Protein AF-A0A355PVW1-F1 (afdb_monomer_lite)

Sequence (83 aa):
MDAKEQIEQLAADFEKSRKILIALGDKNRQHMILEMMKMGNCSGVRVNEITEKTHLSRPTVSHHLQILKDAGVLKVSREGTKK

Secondary structure (DSSP, 8-state):
--HHHHHHHHHHHHHHHHHHHHHHT-HHHHHHHHHHHHT--TT---HHHHHHHSSS-HHHHHHHHHHHHHTTS----------

Radius of gyration: 16.75 Å; chains: 1; bounding box: 39×26×51 Å

Foldseek 3Di:
DDPVVVVVVVVVVVVLLPLVCVLCPDPQSVVLVVVQVVVVDPVDDDLVRSVVVGVDDSVRSVVSVVSCVVSVNDDDDDDDDDD

pLDDT: mean 90.1, std 9.75, range [43.34, 97.88]

Structure (mmCIF, N/CA/C/O backbone):
data_AF-A0A355PVW1-F1
#
_entry.id   AF-A0A355PVW1-F1
#
loop_
_atom_site.group_PDB
_atom_site.id
_atom_site.type_symbol
_atom_site.label_atom_id
_atom_site.label_alt_id
_atom_site.label_comp_id
_atom_site.label_asym_id
_atom_site.label_entity_id
_atom_site.label_seq_id
_atom_site.pdbx_PDB_ins_code
_atom_site.Cartn_x
_atom_site.Cartn_y
_atom_site.Cartn_z
_atom_site.occupancy
_atom_site.B_iso_or_equiv
_atom_site.auth_seq_id
_atom_site.auth_comp_id
_atom_site.auth_asym_id
_atom_site.auth_atom_id
_atom_site.pdbx_PDB_model_num
ATOM 1 N N . MET A 1 1 ? -22.958 15.721 17.742 1.00 68.44 1 MET A N 1
ATOM 2 C CA . MET A 1 1 ? -22.482 14.338 17.904 1.00 68.44 1 MET A CA 1
ATOM 3 C C . MET A 1 1 ? -22.032 14.179 19.335 1.00 68.44 1 MET A C 1
ATOM 5 O O . MET A 1 1 ? -21.347 15.065 19.838 1.00 68.44 1 MET A O 1
ATOM 9 N N . ASP A 1 2 ? -22.488 13.117 19.983 1.00 91.50 2 ASP A N 1
ATOM 10 C CA . ASP A 1 2 ? -22.041 12.736 21.325 1.00 91.50 2 ASP A CA 1
ATOM 11 C C . ASP A 1 2 ? -20.558 12.310 21.282 1.00 91.50 2 ASP A C 1
ATOM 13 O O . ASP A 1 2 ? -20.086 11.807 20.261 1.00 91.50 2 ASP A O 1
ATOM 17 N N . ALA A 1 3 ? -19.802 12.501 22.366 1.00 93.62 3 ALA A N 1
ATOM 18 C CA . ALA A 1 3 ? -18.385 12.118 22.418 1.00 93.62 3 ALA A CA 1
ATOM 19 C C . ALA A 1 3 ? -18.202 10.612 22.159 1.00 93.62 3 ALA A C 1
ATOM 21 O O . ALA A 1 3 ? -17.242 10.194 21.512 1.00 93.62 3 ALA A O 1
ATOM 22 N N . LYS A 1 4 ? -19.167 9.798 22.603 1.00 95.25 4 LYS A N 1
ATOM 23 C CA . LYS A 1 4 ? -19.211 8.363 22.319 1.00 95.25 4 LYS A CA 1
ATOM 24 C C . LYS A 1 4 ? -19.354 8.076 20.821 1.00 95.25 4 LYS A C 1
ATOM 26 O O . LYS A 1 4 ? -18.600 7.274 20.281 1.00 95.25 4 LYS A O 1
ATOM 31 N N . G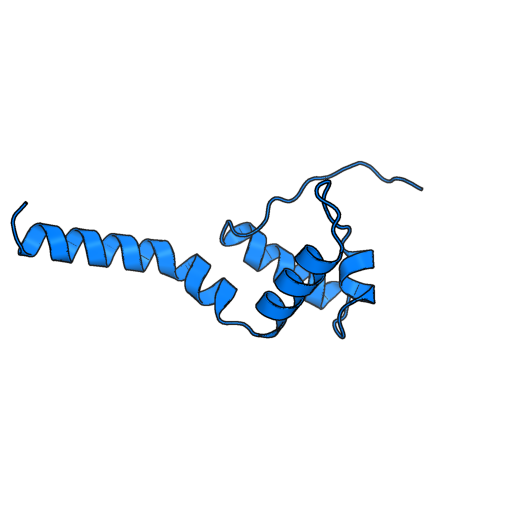LU A 1 5 ? -20.262 8.778 20.150 1.00 96.06 5 GLU A N 1
ATOM 32 C CA . GLU A 1 5 ? -20.504 8.654 18.707 1.00 96.06 5 GLU A CA 1
ATOM 33 C C . GLU A 1 5 ? -19.256 9.035 17.891 1.00 96.06 5 GLU A C 1
ATOM 35 O O . GLU A 1 5 ? -18.910 8.371 16.916 1.00 96.06 5 GLU A O 1
ATOM 40 N N . GLN A 1 6 ? -18.521 10.067 18.323 1.00 96.69 6 GLN A N 1
ATOM 41 C CA . GLN A 1 6 ? -17.255 10.455 17.694 1.00 96.69 6 GLN A CA 1
ATOM 42 C C . GLN A 1 6 ? -16.171 9.377 17.836 1.00 96.69 6 GLN A C 1
ATOM 44 O O . GLN A 1 6 ? -15.444 9.113 16.878 1.00 96.69 6 GLN A O 1
ATOM 49 N N . ILE A 1 7 ? -16.062 8.748 19.011 1.00 97.44 7 ILE A N 1
ATOM 50 C CA . ILE A 1 7 ? -15.092 7.670 19.256 1.00 97.44 7 ILE A CA 1
ATOM 51 C C . ILE A 1 7 ? -15.428 6.435 18.411 1.00 97.44 7 ILE A C 1
ATOM 53 O O . ILE A 1 7 ? -14.529 5.846 17.811 1.00 97.44 7 ILE A O 1
ATOM 57 N N . GLU A 1 8 ? -16.707 6.062 18.320 1.00 97.50 8 GLU A N 1
ATOM 58 C CA . GLU A 1 8 ? -17.163 4.932 17.499 1.00 97.50 8 GLU A CA 1
ATOM 59 C C . GLU A 1 8 ? -16.885 5.167 16.009 1.00 97.50 8 GLU A C 1
ATOM 61 O O . GLU A 1 8 ? -16.350 4.287 15.329 1.00 97.50 8 GLU A O 1
ATOM 66 N N . GLN A 1 9 ? -17.158 6.377 15.512 1.00 97.31 9 GLN A N 1
ATOM 67 C CA . GLN A 1 9 ? -16.855 6.745 14.130 1.00 97.31 9 GLN A CA 1
ATOM 68 C C . GLN A 1 9 ? -15.347 6.694 13.847 1.00 97.31 9 GLN A C 1
ATOM 70 O O . GLN A 1 9 ? -14.924 6.125 12.839 1.00 97.31 9 GLN A O 1
ATOM 75 N N . LEU A 1 10 ? -14.525 7.231 14.755 1.00 97.06 10 LEU A N 1
ATOM 76 C CA . LEU A 1 10 ? -13.070 7.200 14.616 1.00 97.06 10 LEU A CA 1
ATOM 77 C C . LEU A 1 10 ? -12.527 5.764 14.602 1.00 97.06 10 LEU A C 1
ATOM 79 O O . LEU A 1 10 ? -11.666 5.448 13.780 1.00 97.06 10 LEU A O 1
ATOM 83 N N . ALA A 1 11 ? -13.030 4.890 15.478 1.00 97.81 11 ALA A N 1
ATOM 84 C CA . ALA A 1 11 ? -12.644 3.481 15.504 1.00 97.81 11 ALA A CA 1
ATOM 85 C C . ALA A 1 11 ? -12.979 2.789 14.173 1.00 97.81 11 ALA A C 1
ATOM 87 O O . ALA A 1 11 ? -12.117 2.129 13.587 1.00 97.81 11 ALA A O 1
ATOM 88 N N . ALA A 1 12 ? -14.185 3.014 13.644 1.00 97.88 12 ALA A N 1
ATOM 89 C CA . ALA A 1 12 ? -14.599 2.467 12.356 1.00 97.88 12 ALA A CA 1
ATOM 90 C C . ALA A 1 12 ? -13.721 2.972 11.197 1.00 97.88 12 ALA A C 1
ATOM 92 O O . ALA A 1 12 ? -13.354 2.203 10.307 1.00 97.88 12 ALA A O 1
ATOM 93 N N . ASP A 1 13 ? -13.351 4.253 11.190 1.00 97.19 13 ASP A N 1
ATOM 94 C CA . ASP A 1 13 ? -12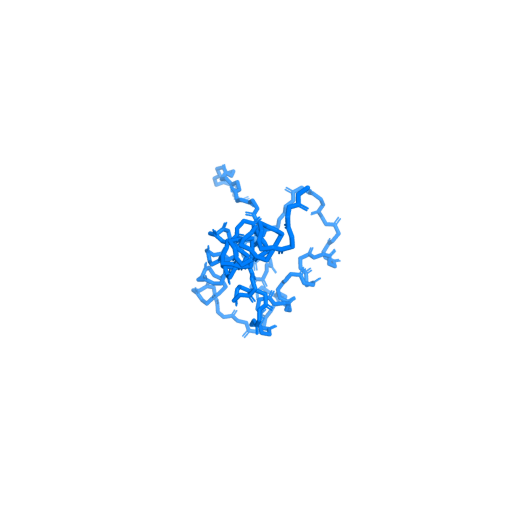.496 4.818 10.142 1.00 97.19 13 ASP A CA 1
ATOM 95 C C . ASP A 1 13 ? -11.044 4.336 10.249 1.00 97.19 13 ASP A C 1
ATOM 97 O O . ASP A 1 13 ? -10.392 4.084 9.227 1.00 97.19 13 ASP A O 1
ATOM 101 N N . PHE A 1 14 ? -10.551 4.110 11.467 1.00 97.06 14 PHE A N 1
ATOM 102 C CA . PHE A 1 14 ? -9.251 3.487 11.690 1.00 97.06 14 PHE A CA 1
ATOM 103 C C . PHE A 1 14 ? -9.224 2.035 11.192 1.00 97.06 14 PHE A C 1
ATOM 105 O O . PHE A 1 14 ? -8.296 1.643 10.478 1.00 97.06 14 PHE A O 1
ATOM 112 N N . GLU A 1 15 ? -10.265 1.249 11.480 1.00 96.94 15 GLU A N 1
ATOM 113 C CA . GLU A 1 15 ? -10.398 -0.119 10.968 1.00 96.94 15 GLU A CA 1
ATOM 114 C C . GLU A 1 15 ? -10.430 -0.159 9.436 1.00 96.94 15 GLU A C 1
ATOM 116 O O . GLU A 1 15 ? -9.695 -0.943 8.827 1.00 96.94 15 GLU A O 1
ATOM 121 N N . LYS A 1 16 ? -11.194 0.737 8.794 1.00 95.88 16 LYS A N 1
ATOM 122 C CA . LYS A 1 16 ? -11.205 0.882 7.325 1.00 95.88 16 LYS A CA 1
ATOM 123 C C . LYS A 1 16 ? -9.824 1.250 6.775 1.00 95.88 16 LYS A C 1
ATOM 125 O O . LYS A 1 16 ? -9.430 0.771 5.711 1.00 95.88 16 LYS A O 1
ATOM 130 N N . SER A 1 17 ? -9.063 2.057 7.513 1.00 96.38 17 SER A N 1
ATOM 131 C CA . SER A 1 17 ? -7.720 2.504 7.124 1.00 96.38 17 SER A CA 1
ATOM 132 C C . SER A 1 17 ? -6.637 1.438 7.322 1.00 96.38 17 SER A C 1
ATOM 134 O O . SER A 1 17 ? -5.546 1.549 6.761 1.00 96.38 17 SER A O 1
ATOM 136 N N . ARG A 1 18 ? -6.909 0.352 8.057 1.00 96.31 18 ARG A N 1
ATOM 137 C CA . ARG A 1 18 ? -5.921 -0.699 8.351 1.00 96.31 18 ARG A CA 1
ATOM 138 C C . ARG A 1 18 ? -5.248 -1.254 7.093 1.00 96.31 18 ARG A C 1
ATOM 140 O O . ARG A 1 18 ? -4.042 -1.495 7.098 1.00 96.31 18 ARG A O 1
ATOM 147 N N . LYS A 1 19 ? -6.001 -1.432 6.001 1.00 94.62 19 LYS A N 1
ATOM 148 C CA . LYS A 1 19 ? -5.471 -1.986 4.744 1.00 94.62 19 LYS A CA 1
ATOM 149 C C . LYS A 1 19 ? -4.406 -1.081 4.118 1.00 94.62 19 LYS A C 1
ATOM 151 O O . LYS A 1 19 ? -3.343 -1.574 3.742 1.00 94.62 19 LYS A O 1
ATOM 156 N N . ILE A 1 20 ? -4.665 0.229 4.051 1.00 96.75 20 ILE A N 1
ATOM 157 C CA . ILE A 1 20 ? -3.697 1.198 3.524 1.00 96.75 20 ILE A CA 1
ATOM 158 C C . ILE A 1 20 ? -2.508 1.364 4.472 1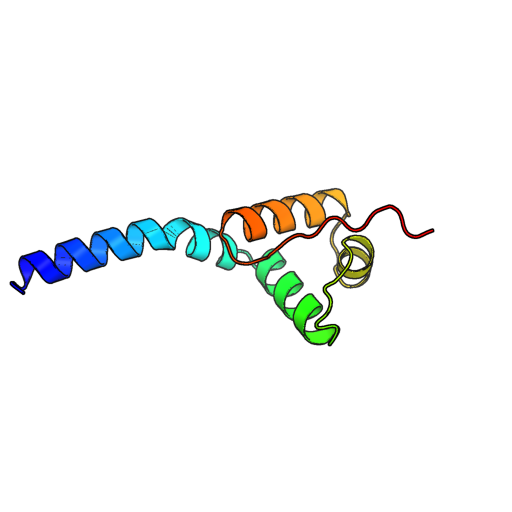.00 96.75 20 ILE A C 1
ATOM 160 O O . ILE A 1 20 ? -1.372 1.370 4.008 1.00 96.75 20 ILE A O 1
ATOM 164 N N . LEU A 1 21 ? -2.729 1.383 5.789 1.00 96.94 21 LEU A N 1
ATOM 165 C CA . LEU A 1 21 ? -1.649 1.488 6.776 1.00 96.94 21 LEU A CA 1
ATOM 166 C C . LEU A 1 21 ? -0.678 0.298 6.699 1.00 96.94 21 LEU A C 1
ATOM 168 O O . LEU A 1 21 ? 0.533 0.494 6.664 1.00 96.94 21 LEU A O 1
ATOM 172 N N . ILE A 1 22 ? -1.187 -0.935 6.586 1.00 97.06 22 ILE A N 1
ATOM 173 C CA . ILE A 1 22 ? -0.351 -2.138 6.417 1.00 97.06 22 ILE A CA 1
ATOM 174 C C . ILE A 1 22 ? 0.399 -2.105 5.079 1.00 97.06 22 ILE A C 1
ATOM 176 O O . ILE A 1 22 ? 1.582 -2.450 5.010 1.00 97.06 22 ILE A O 1
ATOM 180 N N . ALA A 1 23 ? -0.269 -1.690 4.001 1.00 96.94 23 ALA A N 1
ATOM 181 C CA . ALA A 1 23 ? 0.369 -1.570 2.697 1.00 96.94 23 ALA A CA 1
ATOM 182 C C . ALA A 1 23 ? 1.501 -0.529 2.724 1.00 96.94 23 ALA A C 1
ATOM 184 O O . ALA A 1 23 ? 2.595 -0.800 2.232 1.00 96.94 23 ALA A O 1
ATOM 185 N N . LEU A 1 24 ? 1.289 0.619 3.362 1.00 96.81 24 LEU A N 1
ATOM 186 C CA . LEU A 1 24 ? 2.302 1.663 3.480 1.00 96.81 24 LEU A CA 1
ATOM 187 C C . LEU A 1 24 ? 3.387 1.343 4.515 1.00 96.81 24 LEU A C 1
ATOM 189 O O . LEU A 1 24 ? 4.467 1.900 4.407 1.00 96.81 24 LEU A O 1
ATOM 193 N N . GLY A 1 25 ? 3.166 0.434 5.467 1.00 97.06 25 GLY A N 1
ATOM 194 C CA . GLY A 1 25 ? 4.156 0.065 6.492 1.00 97.06 25 GLY A CA 1
ATOM 195 C C . GLY A 1 25 ? 5.362 -0.751 6.000 1.00 97.06 25 GLY A C 1
ATOM 196 O O . GLY A 1 25 ? 6.273 -1.021 6.776 1.00 97.06 25 GLY A O 1
ATOM 197 N N . ASP A 1 26 ? 5.396 -1.158 4.729 1.00 97.12 26 ASP A N 1
ATOM 198 C CA . ASP A 1 26 ? 6.501 -1.936 4.156 1.00 97.12 26 ASP A CA 1
ATOM 199 C C . ASP A 1 26 ? 7.491 -1.041 3.405 1.00 97.12 26 ASP A C 1
ATOM 201 O O . ASP A 1 26 ? 7.133 -0.332 2.460 1.00 97.12 26 ASP A O 1
ATOM 205 N N . LYS A 1 27 ? 8.764 -1.115 3.802 1.00 95.62 27 LYS A N 1
ATOM 206 C CA . LYS A 1 27 ? 9.842 -0.285 3.246 1.00 95.62 27 LYS A CA 1
ATOM 207 C C . LYS A 1 27 ? 10.046 -0.470 1.740 1.00 95.62 27 LYS A C 1
ATOM 209 O O . LYS A 1 27 ? 10.372 0.491 1.049 1.00 95.62 27 LYS A O 1
ATOM 214 N N . ASN A 1 28 ? 9.843 -1.682 1.217 1.00 94.50 28 ASN A N 1
ATOM 215 C CA . ASN A 1 28 ? 10.033 -1.956 -0.205 1.00 94.50 28 ASN A CA 1
ATOM 216 C C . ASN A 1 28 ? 8.908 -1.300 -1.009 1.00 94.50 28 ASN A C 1
ATOM 218 O O . ASN A 1 28 ? 9.175 -0.659 -2.023 1.00 94.50 28 ASN A O 1
ATOM 222 N N . ARG A 1 29 ? 7.660 -1.389 -0.528 1.00 95.88 29 ARG A N 1
ATOM 223 C CA . ARG A 1 29 ? 6.498 -0.694 -1.103 1.00 95.88 29 ARG A CA 1
ATOM 224 C C . ARG A 1 29 ? 6.677 0.819 -1.093 1.00 95.88 29 ARG A C 1
ATOM 226 O O . ARG A 1 29 ? 6.451 1.440 -2.126 1.00 95.88 29 ARG A O 1
ATOM 233 N N . GLN A 1 30 ? 7.140 1.397 0.014 1.00 95.75 30 GLN A N 1
ATOM 234 C CA . GLN A 1 30 ? 7.460 2.827 0.076 1.00 95.75 30 GLN A CA 1
ATOM 235 C C . GLN A 1 30 ? 8.530 3.216 -0.952 1.00 95.75 30 GLN A C 1
ATOM 237 O O . GLN A 1 30 ? 8.345 4.175 -1.698 1.00 95.75 30 GLN A O 1
ATOM 242 N N . HIS A 1 31 ? 9.617 2.445 -1.038 1.00 93.62 31 HIS A N 1
ATOM 243 C CA . HIS A 1 31 ? 10.677 2.686 -2.012 1.00 93.62 31 HIS A CA 1
ATOM 244 C C . HIS A 1 31 ? 10.160 2.614 -3.457 1.00 93.62 31 HIS A C 1
ATOM 246 O O . HIS A 1 31 ? 10.408 3.532 -4.230 1.00 93.62 31 HIS A O 1
ATOM 252 N N . MET A 1 32 ? 9.361 1.598 -3.807 1.00 93.25 32 MET A N 1
ATOM 253 C CA . MET A 1 32 ? 8.728 1.507 -5.131 1.00 93.25 32 MET A CA 1
ATOM 254 C C . MET A 1 32 ? 7.853 2.720 -5.449 1.00 93.25 32 MET A C 1
ATOM 256 O O . MET A 1 32 ? 7.912 3.227 -6.565 1.00 93.25 32 MET A O 1
ATOM 260 N N . ILE A 1 33 ? 7.049 3.193 -4.491 1.00 92.94 33 ILE A N 1
ATOM 261 C CA . ILE A 1 33 ? 6.213 4.388 -4.675 1.00 92.94 33 ILE A CA 1
ATOM 262 C C . ILE A 1 33 ? 7.085 5.608 -4.983 1.00 92.94 33 ILE A C 1
ATOM 264 O O . ILE A 1 33 ? 6.797 6.336 -5.932 1.00 92.94 33 ILE A O 1
ATOM 268 N N . LEU A 1 34 ? 8.174 5.800 -4.236 1.00 92.75 34 LEU A N 1
ATOM 269 C CA . LEU A 1 34 ? 9.115 6.895 -4.471 1.00 92.75 34 LEU A CA 1
ATOM 270 C C . LEU A 1 34 ? 9.784 6.798 -5.846 1.00 92.75 34 LEU A C 1
ATOM 272 O O . LEU A 1 34 ? 9.866 7.804 -6.546 1.00 92.75 34 LEU A O 1
ATOM 276 N N . GLU A 1 35 ? 10.230 5.612 -6.261 1.00 92.12 35 GLU A N 1
ATOM 277 C CA . GLU A 1 35 ? 10.834 5.434 -7.586 1.00 92.12 35 GLU A CA 1
ATOM 278 C C . GLU A 1 35 ? 9.825 5.697 -8.711 1.00 92.12 35 GLU A C 1
ATOM 280 O O . GLU A 1 35 ? 10.149 6.408 -9.661 1.00 92.12 35 GLU A O 1
ATOM 285 N N . MET A 1 36 ? 8.573 5.242 -8.572 1.00 90.38 36 MET A N 1
ATOM 286 C CA . MET A 1 36 ? 7.503 5.568 -9.525 1.00 90.38 36 MET A CA 1
ATOM 287 C C . MET A 1 36 ? 7.244 7.080 -9.616 1.00 90.38 36 MET A C 1
ATOM 289 O O . MET A 1 36 ? 7.055 7.595 -10.715 1.00 90.38 36 MET A O 1
ATOM 293 N N . MET A 1 37 ? 7.273 7.808 -8.493 1.00 90.44 37 MET A N 1
ATOM 294 C CA . M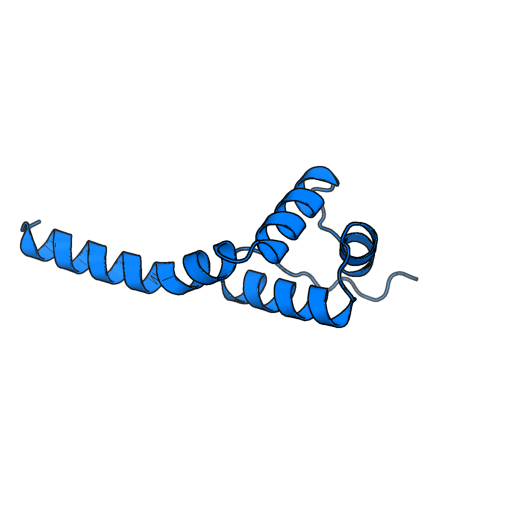ET A 1 37 ? 7.133 9.273 -8.490 1.00 90.44 37 MET A CA 1
ATOM 295 C C . MET A 1 37 ? 8.307 9.967 -9.196 1.00 90.44 37 MET A C 1
ATOM 297 O O . MET A 1 37 ? 8.097 10.902 -9.967 1.00 90.44 37 MET A O 1
ATOM 301 N N . LYS A 1 38 ? 9.542 9.496 -8.977 1.00 90.38 38 LYS A N 1
ATOM 302 C CA . LYS A 1 38 ? 10.756 10.063 -9.593 1.00 90.38 38 LYS A CA 1
ATOM 303 C C . LYS A 1 38 ? 10.842 9.845 -11.100 1.00 90.38 38 LYS A C 1
ATOM 305 O O . LYS A 1 38 ? 11.498 10.627 -11.779 1.00 90.38 38 LYS A O 1
ATOM 310 N N . MET A 1 39 ? 10.193 8.810 -11.634 1.00 87.69 39 MET A N 1
ATOM 311 C CA . MET A 1 39 ? 10.160 8.560 -13.079 1.00 87.69 39 MET A CA 1
ATOM 312 C C . MET A 1 39 ? 9.443 9.670 -13.861 1.00 87.69 39 MET A C 1
ATOM 314 O O . MET A 1 39 ? 9.603 9.743 -15.075 1.00 87.69 39 MET A O 1
ATOM 318 N N . GLY A 1 40 ? 8.657 10.530 -13.196 1.00 77.19 40 GLY A N 1
ATOM 319 C CA . GLY A 1 40 ? 8.064 11.727 -13.803 1.00 77.19 40 GLY A CA 1
ATOM 320 C C . GLY A 1 40 ? 7.020 11.449 -14.889 1.00 77.19 40 GLY A C 1
ATOM 321 O O . GLY A 1 40 ? 6.544 12.381 -15.533 1.00 77.19 40 GLY A O 1
ATOM 322 N N . ASN A 1 41 ? 6.646 10.183 -15.104 1.00 75.44 41 ASN A N 1
ATOM 323 C CA . ASN A 1 41 ? 5.668 9.798 -16.110 1.00 75.44 41 ASN A CA 1
ATOM 324 C C . ASN A 1 41 ? 4.257 9.730 -15.508 1.00 75.44 41 ASN A C 1
ATOM 326 O O . ASN A 1 41 ? 3.866 8.740 -14.889 1.00 75.44 41 ASN A O 1
ATOM 330 N N . CYS A 1 42 ? 3.456 10.768 -15.749 1.00 70.12 42 CYS A N 1
ATOM 331 C CA . CYS A 1 42 ? 2.061 10.821 -15.304 1.00 70.12 42 CYS A CA 1
ATOM 332 C C . CYS A 1 42 ? 1.123 9.866 -16.071 1.00 70.12 42 CYS A C 1
ATOM 334 O O . CYS A 1 42 ? -0.029 9.711 -15.671 1.00 70.12 42 CYS A O 1
ATOM 336 N N . SER A 1 43 ? 1.586 9.220 -17.151 1.00 79.06 43 SER A N 1
ATOM 337 C CA . SER A 1 43 ? 0.786 8.246 -17.919 1.00 79.06 43 SER A CA 1
ATOM 338 C C . SER A 1 43 ? 0.830 6.817 -17.357 1.00 79.06 43 SER A C 1
ATOM 340 O O . SER A 1 43 ? 0.143 5.932 -17.863 1.00 79.06 43 SER A O 1
ATOM 342 N N . GLY A 1 44 ? 1.583 6.598 -16.275 1.00 81.81 44 GLY A N 1
ATOM 343 C CA . GLY A 1 44 ? 1.771 5.292 -15.649 1.00 81.81 44 GLY A CA 1
ATOM 344 C C . GLY A 1 44 ? 3.140 4.686 -15.956 1.00 81.81 44 GLY A C 1
ATOM 345 O O . GLY A 1 44 ? 3.865 5.138 -16.837 1.00 81.81 44 GLY A O 1
ATOM 346 N N . VAL A 1 45 ? 3.502 3.658 -15.189 1.00 87.56 45 VAL A N 1
ATOM 347 C CA . VAL A 1 45 ? 4.819 3.009 -15.240 1.00 87.56 45 VAL A CA 1
ATOM 348 C C . VAL A 1 45 ? 4.632 1.510 -15.451 1.00 87.56 45 VAL A C 1
ATOM 350 O O . VAL A 1 45 ? 3.776 0.888 -14.813 1.00 87.56 45 VAL A O 1
ATOM 353 N N . ARG A 1 46 ? 5.430 0.898 -16.332 1.00 89.25 46 ARG A N 1
ATOM 354 C CA . ARG A 1 46 ? 5.390 -0.551 -16.555 1.00 89.25 46 ARG A CA 1
ATOM 355 C C . ARG A 1 46 ? 6.126 -1.300 -15.452 1.00 89.25 46 ARG A C 1
ATOM 357 O O . ARG A 1 46 ? 7.162 -0.875 -14.958 1.00 89.25 46 ARG A O 1
ATOM 364 N N . VAL A 1 47 ? 5.652 -2.510 -15.156 1.00 88.81 47 VAL A N 1
ATOM 365 C CA . VAL A 1 47 ? 6.268 -3.400 -14.153 1.00 88.81 47 VAL A CA 1
ATOM 366 C C . VAL A 1 47 ? 7.757 -3.645 -14.425 1.00 88.81 47 VAL A C 1
ATOM 368 O O . VAL A 1 47 ? 8.542 -3.728 -13.484 1.00 88.81 47 VAL A O 1
ATOM 371 N N . ASN A 1 48 ? 8.163 -3.735 -15.695 1.00 88.25 48 ASN A N 1
ATOM 372 C CA . ASN A 1 48 ? 9.569 -3.937 -16.061 1.00 88.25 48 ASN A CA 1
ATOM 373 C C . ASN A 1 48 ? 10.436 -2.736 -15.671 1.00 88.25 48 ASN A C 1
ATOM 375 O O . ASN A 1 48 ? 11.467 -2.930 -15.042 1.00 88.25 48 ASN A O 1
ATOM 379 N N . GLU A 1 49 ? 9.969 -1.517 -15.942 1.00 89.31 49 GLU A N 1
ATOM 380 C CA . GLU A 1 49 ? 10.677 -0.278 -15.594 1.00 89.31 49 GLU A CA 1
ATOM 381 C C . GLU A 1 49 ? 10.817 -0.134 -14.070 1.00 89.31 49 GLU A C 1
ATOM 383 O O . GLU A 1 49 ? 11.870 0.248 -13.565 1.00 89.31 49 GLU A O 1
ATOM 388 N N . ILE A 1 50 ? 9.782 -0.521 -13.313 1.00 90.19 50 ILE A N 1
ATOM 389 C CA . ILE A 1 50 ? 9.832 -0.568 -11.840 1.00 90.19 50 ILE A CA 1
ATOM 390 C C . ILE A 1 50 ? 10.864 -1.595 -11.368 1.00 90.19 50 ILE A C 1
ATOM 392 O O . ILE A 1 50 ? 11.621 -1.340 -10.435 1.00 90.19 50 ILE A O 1
ATOM 396 N N . THR A 1 51 ? 10.912 -2.760 -12.013 1.00 90.69 51 THR A N 1
ATOM 397 C CA . THR A 1 51 ? 11.876 -3.813 -11.669 1.00 90.69 51 THR A CA 1
ATOM 398 C C . THR A 1 51 ? 13.309 -3.343 -11.925 1.00 90.69 51 THR A C 1
ATOM 400 O O . THR A 1 51 ? 14.167 -3.563 -11.087 1.00 90.69 51 THR A O 1
ATOM 403 N N . GLU A 1 52 ? 13.572 -2.630 -13.021 1.00 89.88 52 GLU A N 1
ATOM 404 C CA . GLU A 1 52 ? 14.909 -2.107 -13.346 1.00 89.88 52 GLU A CA 1
ATOM 405 C C . GLU A 1 52 ? 15.397 -1.018 -12.380 1.00 89.88 52 GLU A C 1
ATOM 407 O O . GLU A 1 52 ? 16.601 -0.855 -12.186 1.00 89.88 52 GLU A O 1
ATOM 412 N N . LYS A 1 53 ? 14.478 -0.263 -11.766 1.00 87.50 53 LYS A N 1
ATOM 413 C CA . LYS A 1 53 ? 14.799 0.790 -10.787 1.00 87.50 53 LYS A CA 1
ATOM 414 C C . LYS A 1 53 ? 14.797 0.313 -9.339 1.00 87.50 53 LYS A C 1
ATOM 416 O O . LYS A 1 53 ? 15.112 1.093 -8.447 1.00 87.50 53 LYS A O 1
ATOM 421 N N . THR A 1 54 ? 14.456 -0.947 -9.094 1.00 86.44 54 THR A N 1
ATOM 422 C CA . THR A 1 54 ? 14.422 -1.531 -7.751 1.00 86.44 54 THR A CA 1
ATOM 423 C C . THR A 1 54 ? 15.371 -2.719 -7.676 1.00 86.44 54 THR A C 1
ATOM 425 O O . THR A 1 54 ? 15.739 -3.318 -8.678 1.00 86.44 54 THR A O 1
ATOM 428 N N . HIS A 1 55 ? 15.771 -3.113 -6.470 1.00 87.19 55 HIS A N 1
ATOM 429 C CA . HIS A 1 55 ? 16.604 -4.308 -6.273 1.00 87.19 55 HIS A CA 1
ATOM 430 C C . HIS A 1 55 ? 15.777 -5.607 -6.194 1.00 87.19 55 HIS A C 1
ATOM 432 O O . HIS A 1 55 ? 16.235 -6.608 -5.646 1.00 87.19 55 HIS A O 1
ATOM 438 N N . LEU A 1 56 ? 14.527 -5.583 -6.666 1.00 91.00 56 LEU A N 1
ATOM 439 C CA . LEU A 1 56 ? 13.550 -6.651 -6.467 1.00 91.00 56 LEU A CA 1
ATOM 440 C C . LEU A 1 56 ? 13.336 -7.452 -7.751 1.00 91.00 56 LEU A C 1
ATOM 442 O O . LEU A 1 56 ? 13.384 -6.929 -8.859 1.00 91.00 56 LEU A O 1
ATOM 446 N N . SER A 1 57 ? 13.027 -8.740 -7.596 1.00 92.50 57 SER A N 1
ATOM 447 C CA . SER A 1 57 ? 12.660 -9.587 -8.733 1.00 92.50 57 SER A CA 1
ATOM 448 C C . SER A 1 57 ? 11.285 -9.205 -9.301 1.00 92.50 57 SER A C 1
ATOM 450 O O . SER A 1 57 ? 10.417 -8.738 -8.561 1.00 92.50 57 SER A O 1
ATOM 452 N N . ARG A 1 58 ? 11.028 -9.477 -10.591 1.00 91.81 58 ARG A N 1
ATOM 453 C CA . ARG A 1 58 ? 9.703 -9.236 -11.209 1.00 91.81 58 ARG A CA 1
ATOM 454 C C . ARG A 1 58 ? 8.547 -9.905 -10.439 1.00 91.81 58 ARG A C 1
ATOM 456 O O . ARG A 1 58 ? 7.542 -9.225 -10.226 1.00 91.81 58 ARG A O 1
ATOM 463 N N . PRO A 1 59 ? 8.647 -11.174 -9.979 1.00 94.94 59 PRO A N 1
ATOM 464 C CA . PRO A 1 59 ? 7.616 -11.773 -9.127 1.00 94.94 59 PRO A CA 1
ATOM 465 C C . PRO A 1 59 ? 7.378 -10.991 -7.831 1.00 94.94 59 PRO A C 1
ATOM 467 O O . PRO A 1 59 ? 6.230 -10.735 -7.467 1.00 94.94 59 PRO A O 1
ATOM 470 N N . THR A 1 60 ? 8.451 -10.552 -7.167 1.00 93.94 60 THR A N 1
ATOM 471 C CA . THR A 1 60 ? 8.372 -9.749 -5.938 1.00 93.94 60 THR A CA 1
ATOM 472 C C . THR A 1 60 ? 7.705 -8.398 -6.197 1.00 93.94 60 THR A C 1
ATOM 474 O O . THR A 1 60 ? 6.776 -8.027 -5.482 1.00 93.94 60 THR A O 1
ATOM 477 N N . VAL A 1 61 ? 8.111 -7.687 -7.254 1.00 94.31 61 VAL A N 1
ATOM 478 C CA . VAL A 1 61 ? 7.495 -6.415 -7.664 1.00 94.31 61 VAL A CA 1
ATOM 479 C C . VAL A 1 61 ? 6.007 -6.614 -7.950 1.00 94.31 61 VAL A C 1
ATOM 481 O O . VAL A 1 61 ? 5.178 -5.895 -7.400 1.00 94.31 61 VAL A O 1
ATOM 484 N N . SER A 1 62 ? 5.642 -7.630 -8.739 1.00 93.38 62 SER A N 1
ATOM 485 C CA . SER A 1 62 ? 4.239 -7.925 -9.050 1.00 93.38 62 SER A CA 1
ATOM 486 C C . SER A 1 62 ? 3.412 -8.199 -7.791 1.00 93.38 62 SER A C 1
ATOM 488 O O . SER A 1 62 ? 2.283 -7.721 -7.687 1.00 93.38 62 SER A O 1
ATOM 490 N N . HIS A 1 63 ? 3.966 -8.938 -6.827 1.00 95.25 63 HIS A N 1
ATOM 491 C CA . HIS A 1 63 ? 3.303 -9.208 -5.555 1.00 95.25 63 HIS A CA 1
ATOM 492 C C . HIS A 1 63 ? 3.044 -7.917 -4.765 1.00 95.25 63 HIS A C 1
ATOM 494 O O . HIS A 1 63 ? 1.923 -7.666 -4.320 1.00 95.25 63 HIS A O 1
ATOM 500 N N . HIS A 1 64 ? 4.050 -7.051 -4.640 1.00 95.12 64 HIS A N 1
ATOM 501 C CA . HIS A 1 64 ? 3.889 -5.785 -3.933 1.00 95.12 64 HIS A CA 1
ATOM 502 C C . HIS A 1 64 ? 2.915 -4.825 -4.631 1.00 95.12 64 HIS A C 1
ATOM 504 O O . HIS A 1 64 ? 2.116 -4.180 -3.951 1.00 95.12 64 HIS A O 1
ATOM 510 N N . LEU A 1 65 ? 2.946 -4.747 -5.965 1.00 94.38 65 LEU A N 1
ATOM 511 C CA . LEU A 1 65 ? 2.007 -3.935 -6.741 1.00 94.38 65 LEU A CA 1
ATOM 512 C C . LEU A 1 65 ? 0.564 -4.411 -6.558 1.00 94.38 65 LEU A C 1
ATOM 514 O O . LEU A 1 65 ? -0.338 -3.583 -6.448 1.00 94.38 65 LEU A O 1
ATOM 518 N N . GLN A 1 66 ? 0.345 -5.725 -6.465 1.00 94.94 66 GLN A N 1
ATOM 519 C CA . GLN A 1 66 ? -0.975 -6.285 -6.188 1.00 94.94 66 GLN A CA 1
ATOM 520 C C . GLN A 1 66 ? -1.489 -5.847 -4.808 1.00 94.94 66 GLN A C 1
ATOM 522 O O . GLN A 1 66 ? -2.617 -5.373 -4.706 1.00 94.94 66 GLN A O 1
ATOM 527 N N . ILE A 1 67 ? -0.645 -5.884 -3.770 1.00 96.38 67 ILE A N 1
ATOM 528 C CA . ILE A 1 67 ? -1.014 -5.398 -2.428 1.00 96.38 67 ILE A CA 1
ATOM 529 C C . ILE A 1 67 ? -1.354 -3.902 -2.447 1.00 96.38 67 ILE A C 1
ATOM 531 O O . ILE A 1 67 ? -2.356 -3.489 -1.865 1.00 96.38 67 ILE A O 1
ATOM 535 N N . LEU A 1 68 ? -0.537 -3.083 -3.116 1.00 95.69 68 LEU A N 1
ATOM 536 C CA . LEU A 1 68 ? -0.769 -1.639 -3.223 1.00 95.69 68 LEU A CA 1
ATOM 537 C C . LEU A 1 68 ? -2.056 -1.314 -3.991 1.00 95.69 68 LEU A C 1
ATOM 539 O O . LEU A 1 68 ? -2.804 -0.424 -3.586 1.00 95.69 68 LEU A O 1
ATOM 543 N N . LYS A 1 69 ? -2.345 -2.059 -5.063 1.00 94.56 69 LYS A N 1
ATOM 544 C CA . LYS A 1 69 ? -3.612 -1.977 -5.797 1.00 94.56 69 LYS A CA 1
ATOM 545 C C . LYS A 1 69 ? -4.789 -2.338 -4.895 1.00 94.56 69 LYS A C 1
ATOM 547 O O . LYS A 1 69 ? -5.758 -1.588 -4.830 1.00 94.56 69 LYS A O 1
ATOM 552 N N . ASP A 1 70 ? -4.703 -3.455 -4.178 1.00 94.88 70 ASP A N 1
ATOM 553 C CA . ASP A 1 70 ? -5.785 -3.916 -3.307 1.00 94.88 70 ASP A CA 1
ATOM 554 C C . ASP A 1 70 ? -6.043 -2.932 -2.162 1.00 94.88 70 ASP A C 1
ATOM 556 O O . ASP A 1 70 ? -7.187 -2.760 -1.742 1.00 94.88 70 ASP A O 1
ATOM 560 N N . ALA A 1 71 ? -5.001 -2.264 -1.668 1.00 95.75 71 ALA A N 1
ATOM 561 C CA . ALA A 1 71 ? -5.098 -1.199 -0.676 1.00 95.75 71 ALA A CA 1
ATOM 562 C C . ALA A 1 71 ? -5.613 0.143 -1.235 1.00 95.75 71 ALA A C 1
ATOM 564 O O . ALA A 1 71 ? -5.770 1.087 -0.466 1.00 95.75 71 ALA A O 1
ATOM 565 N N . GLY A 1 72 ? -5.872 0.244 -2.543 1.00 94.38 72 GLY A N 1
ATOM 566 C CA . GLY A 1 72 ? -6.362 1.463 -3.191 1.00 94.38 72 GLY A CA 1
ATOM 567 C C . GLY A 1 72 ? -5.292 2.533 -3.428 1.00 94.38 72 GLY A C 1
ATOM 568 O O . GLY A 1 72 ? -5.627 3.648 -3.812 1.00 94.38 72 GLY A O 1
ATOM 569 N N . VAL A 1 73 ? -4.011 2.206 -3.226 1.00 93.75 73 VAL A N 1
ATOM 570 C CA . VAL A 1 73 ? -2.887 3.143 -3.401 1.00 93.75 73 VAL A CA 1
ATOM 571 C C . VAL A 1 73 ? -2.552 3.337 -4.880 1.00 93.75 73 VAL A C 1
ATOM 573 O O . VAL A 1 73 ? -2.129 4.417 -5.284 1.00 93.75 73 VAL A O 1
ATOM 576 N N . LEU A 1 74 ? -2.747 2.301 -5.703 1.00 91.56 74 LEU A N 1
ATOM 577 C CA . LEU A 1 74 ? -2.420 2.320 -7.129 1.00 91.56 74 LEU A CA 1
ATOM 578 C C . LEU A 1 74 ? -3.630 1.973 -7.994 1.00 91.56 74 LEU A C 1
ATOM 580 O O . LEU A 1 74 ? -4.434 1.102 -7.659 1.00 91.56 74 LEU A O 1
ATOM 584 N N . LYS A 1 75 ? -3.690 2.593 -9.173 1.00 88.81 75 LYS A N 1
ATOM 585 C CA . LYS A 1 75 ? -4.545 2.155 -10.280 1.00 88.81 75 LYS A CA 1
ATOM 586 C C . LYS A 1 75 ? -3.701 1.348 -11.259 1.00 88.81 75 LYS A C 1
ATOM 588 O O . LYS A 1 75 ? -2.574 1.721 -11.561 1.00 88.81 75 LYS A O 1
ATOM 593 N N . VAL A 1 76 ? -4.256 0.248 -11.759 1.00 86.12 76 VAL A N 1
ATOM 594 C CA . VAL A 1 76 ? -3.596 -0.609 -12.750 1.00 86.12 76 VAL A CA 1
ATOM 595 C C . VAL A 1 76 ? -4.428 -0.601 -14.022 1.00 86.12 76 VAL A C 1
ATOM 597 O O . VAL A 1 76 ? -5.603 -0.964 -13.986 1.00 86.12 76 VAL A O 1
ATOM 600 N N . SER A 1 77 ? -3.816 -0.211 -15.137 1.00 84.19 77 SER A N 1
ATOM 601 C CA . SER A 1 77 ? -4.386 -0.318 -16.478 1.00 84.19 77 SER A CA 1
ATOM 602 C C . SER A 1 77 ? -3.738 -1.477 -17.234 1.00 84.19 77 SER A C 1
ATOM 604 O O . SER A 1 77 ? -2.573 -1.820 -17.025 1.00 84.19 77 SER A O 1
ATOM 606 N N . ARG A 1 78 ? -4.513 -2.117 -18.111 1.00 79.06 78 ARG A N 1
ATOM 607 C CA . ARG A 1 78 ? -3.996 -3.073 -19.091 1.00 79.06 78 ARG A CA 1
ATOM 608 C C . ARG A 1 78 ? -4.041 -2.398 -20.450 1.00 79.06 78 ARG A C 1
ATOM 610 O O . ARG A 1 78 ? -5.092 -2.353 -21.077 1.00 79.06 78 ARG A O 1
ATOM 617 N N . GLU A 1 79 ? -2.909 -1.871 -20.889 1.00 74.44 79 GLU A N 1
ATOM 618 C CA . GLU A 1 79 ? -2.703 -1.614 -22.311 1.00 74.44 79 GLU A CA 1
ATOM 619 C C . GLU A 1 79 ? -2.254 -2.931 -22.946 1.00 74.44 79 GLU A C 1
ATOM 621 O O . GLU A 1 79 ? -1.454 -3.651 -22.345 1.00 74.44 79 GLU A O 1
ATOM 626 N N . GLY A 1 80 ? -2.800 -3.285 -24.114 1.00 71.81 80 GLY A N 1
ATOM 627 C CA . GLY A 1 80 ? -2.393 -4.492 -24.839 1.00 71.81 80 GLY A CA 1
ATOM 628 C C . GLY A 1 80 ? -0.874 -4.559 -25.056 1.00 71.81 80 GLY A C 1
ATOM 629 O O . GLY A 1 80 ? -0.145 -3.601 -24.799 1.00 71.81 80 GLY A O 1
ATOM 630 N N . THR A 1 81 ? -0.370 -5.695 -25.531 1.00 59.44 81 THR A N 1
ATOM 631 C CA . THR A 1 81 ? 1.066 -5.909 -25.752 1.00 59.44 81 THR A CA 1
ATOM 632 C C . THR A 1 81 ? 1.616 -4.905 -26.775 1.00 59.44 81 THR A C 1
ATOM 634 O O . THR A 1 81 ? 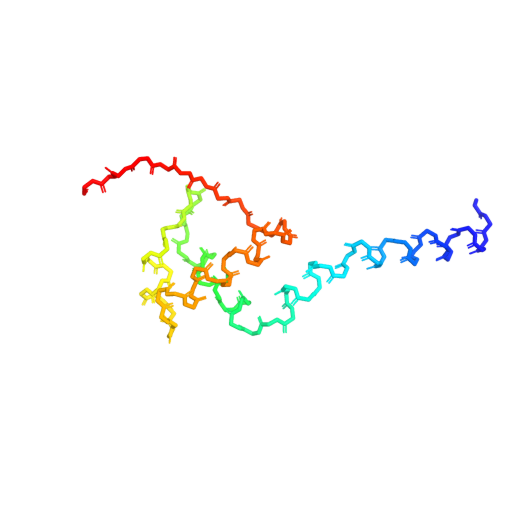1.535 -5.124 -27.981 1.00 59.44 81 THR A O 1
ATOM 637 N N . LYS A 1 82 ? 2.182 -3.786 -26.307 1.00 59.16 82 LYS A N 1
ATOM 638 C CA . LYS A 1 82 ? 3.090 -2.964 -27.116 1.00 59.16 82 LYS A CA 1
ATOM 639 C C . LYS A 1 82 ? 4.378 -3.777 -27.280 1.00 59.16 82 LYS A C 1
ATOM 641 O O . LYS A 1 82 ? 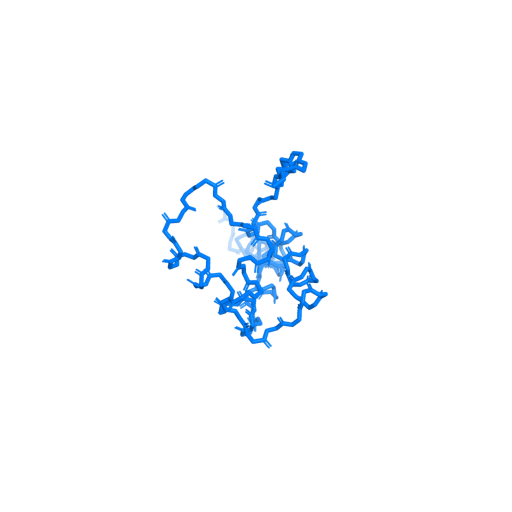4.952 -4.189 -26.272 1.00 59.16 82 LYS A O 1
ATOM 646 N N . LYS A 1 83 ? 4.727 -4.080 -28.536 1.00 43.34 83 LYS A N 1
ATOM 647 C CA . LYS A 1 83 ? 6.007 -4.699 -28.911 1.00 43.34 83 LYS A CA 1
ATOM 648 C C . LYS A 1 83 ? 7.174 -3.801 -28.523 1.00 43.34 83 LYS A C 1
ATOM 650 O O . LYS A 1 83 ? 6.979 -2.564 -28.551 1.00 43.34 83 LYS A O 1
#